Protein AF-A0A4V2MUD9-F1 (afdb_monomer_lite)

Organism: NCBI:txid2496842

Foldseek 3Di:
DPPQDPQNVVQLLVCLPDDDDVVQQVVQPFDWGDDDPPTDTQATWNDFDCDLVQLWTWTWGPNDPPDIDIHTRAADDPPDPSNCNRPVQAPVVVVVCVVVVHDDHTSRVVVVVVVD

pLDDT: mean 91.34, std 6.94, range [49.56, 98.0]

Radius of gyration: 15.69 Å; chains: 1; bounding box: 36×34×43 Å

Sequence (116 aa):
MNNISEKDRVDIARIEYDNYTKIDVQHHKPIRFGENGHKKLLGTLDKVVDDKSTGLRMYVVKTDDKHYSVLFRGSESPGKDGWQKDWLDNDVPMVDKILTGGKGVTSQLSAAAVQL

Secondary structure (DSSP, 8-state):
-----HHHHHHHHHHTTS---HHHHHTTPEEEE-STT--EEEEEEEEEEEETTTTEEEEEEE-SSS-EEEEE--PPPTTSTTHHHHIIIIIHHHHHHHHHT-----HHHHHHHHH-

Structure (mmCIF, N/CA/C/O backbone):
data_AF-A0A4V2MUD9-F1
#
_entry.id   AF-A0A4V2MUD9-F1
#
loop_
_atom_site.group_PDB
_atom_site.id
_atom_site.type_symbol
_atom_site.label_atom_id
_atom_site.label_alt_id
_atom_site.label_comp_id
_atom_site.label_asym_id
_atom_site.label_entity_id
_atom_site.label_seq_id
_atom_site.pdbx_PDB_ins_code
_atom_site.Cartn_x
_atom_site.Cartn_y
_atom_site.Cartn_z
_atom_site.occupancy
_atom_site.B_iso_or_equiv
_atom_site.auth_seq_id
_atom_site.auth_comp_id
_atom_site.auth_asym_id
_atom_site.auth_atom_id
_atom_site.pdbx_PDB_model_num
ATOM 1 N N . MET A 1 1 ? 17.289 -11.900 -1.482 1.00 49.56 1 MET A N 1
ATOM 2 C CA . MET A 1 1 ? 16.585 -10.601 -1.503 1.00 49.56 1 MET A CA 1
ATOM 3 C C . MET A 1 1 ? 17.552 -9.551 -2.018 1.00 49.56 1 MET A C 1
ATOM 5 O O . MET A 1 1 ? 18.652 -9.460 -1.485 1.00 49.56 1 MET A O 1
ATOM 9 N N . ASN A 1 2 ? 17.190 -8.832 -3.083 1.00 58.38 2 ASN A N 1
ATOM 10 C CA . ASN A 1 2 ? 17.991 -7.714 -3.590 1.00 58.38 2 ASN A CA 1
ATOM 11 C C . ASN A 1 2 ? 18.172 -6.667 -2.484 1.00 58.38 2 ASN A C 1
ATOM 13 O O . ASN A 1 2 ? 17.274 -6.479 -1.667 1.00 58.38 2 ASN A O 1
ATOM 17 N N . ASN A 1 3 ? 19.326 -6.004 -2.450 1.00 80.00 3 ASN A N 1
ATOM 18 C CA . ASN A 1 3 ? 19.596 -4.949 -1.480 1.00 80.00 3 ASN A CA 1
ATOM 19 C C . ASN A 1 3 ? 18.658 -3.756 -1.763 1.00 80.00 3 ASN A C 1
ATOM 21 O O . ASN A 1 3 ? 18.893 -2.998 -2.704 1.00 80.00 3 ASN A O 1
ATOM 25 N N . ILE A 1 4 ? 17.555 -3.654 -1.014 1.00 86.44 4 ILE A N 1
ATOM 26 C CA . ILE A 1 4 ? 16.587 -2.551 -1.093 1.00 86.44 4 ILE A CA 1
ATOM 27 C C . ILE A 1 4 ? 17.140 -1.405 -0.248 1.00 86.44 4 ILE A C 1
ATOM 29 O O . ILE A 1 4 ? 17.249 -1.531 0.971 1.00 86.44 4 ILE A O 1
ATOM 33 N N . SER A 1 5 ? 17.494 -0.296 -0.895 1.00 91.75 5 SER A N 1
ATOM 34 C CA . SER A 1 5 ? 17.928 0.923 -0.205 1.00 91.75 5 SER A CA 1
ATOM 35 C C . SER A 1 5 ? 16.753 1.680 0.420 1.00 91.75 5 SER A C 1
ATOM 37 O O . SER A 1 5 ? 15.600 1.478 0.048 1.00 91.75 5 SER A O 1
ATOM 39 N N . GLU A 1 6 ? 17.029 2.632 1.311 1.00 93.50 6 GLU A N 1
ATOM 40 C CA . GLU A 1 6 ? 15.982 3.502 1.868 1.00 93.50 6 GLU A CA 1
ATOM 41 C C . GLU A 1 6 ? 15.253 4.309 0.784 1.00 93.50 6 GLU A C 1
ATOM 43 O O . GLU A 1 6 ? 14.033 4.453 0.826 1.00 93.50 6 GLU A O 1
ATOM 48 N N . LYS A 1 7 ? 15.965 4.752 -0.261 1.00 91.94 7 LYS A N 1
ATOM 49 C CA . LYS A 1 7 ? 15.332 5.384 -1.427 1.00 91.94 7 LYS A CA 1
ATOM 50 C C . LYS A 1 7 ? 14.395 4.419 -2.155 1.00 91.94 7 LYS A C 1
ATOM 52 O O . LYS A 1 7 ? 13.299 4.820 -2.534 1.00 91.94 7 LYS A O 1
ATOM 57 N N . ASP A 1 8 ? 14.801 3.159 -2.312 1.00 93.31 8 ASP A N 1
ATOM 58 C CA . ASP A 1 8 ? 13.948 2.132 -2.914 1.00 93.31 8 ASP A CA 1
ATOM 59 C C . ASP A 1 8 ? 12.683 1.898 -2.067 1.00 93.31 8 ASP A C 1
ATOM 61 O O . ASP A 1 8 ? 11.604 1.750 -2.631 1.00 93.31 8 ASP A O 1
ATOM 65 N N . ARG A 1 9 ? 12.777 1.928 -0.727 1.00 92.88 9 ARG A N 1
ATOM 66 C CA . ARG A 1 9 ? 11.604 1.823 0.163 1.00 92.88 9 ARG A CA 1
ATOM 67 C C . ARG A 1 9 ? 10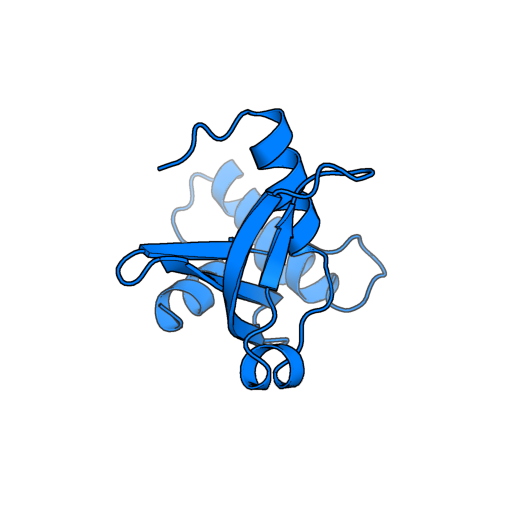.627 2.976 -0.034 1.00 92.88 9 ARG A C 1
ATOM 69 O O . ARG A 1 9 ? 9.429 2.733 -0.124 1.00 92.88 9 ARG A O 1
ATOM 76 N N . VAL A 1 10 ? 11.127 4.208 -0.145 1.00 93.62 10 VAL A N 1
ATOM 77 C CA . VAL A 1 10 ? 10.284 5.380 -0.443 1.00 93.62 10 VAL A CA 1
ATOM 78 C C . VAL A 1 10 ? 9.603 5.222 -1.802 1.00 93.62 10 VAL A C 1
ATOM 80 O O . VAL A 1 10 ? 8.415 5.509 -1.934 1.00 93.62 10 VAL A O 1
ATOM 83 N N . ASP A 1 11 ? 10.328 4.737 -2.809 1.00 94.69 11 ASP A N 1
ATOM 84 C CA . ASP A 1 11 ? 9.755 4.508 -4.135 1.00 94.69 11 ASP A CA 1
ATOM 85 C C . ASP A 1 11 ? 8.702 3.398 -4.135 1.00 94.69 11 ASP A C 1
ATOM 87 O O . ASP A 1 11 ? 7.712 3.514 -4.850 1.00 94.69 11 ASP A O 1
ATOM 91 N N . ILE A 1 12 ? 8.876 2.357 -3.317 1.00 95.06 12 ILE A N 1
ATOM 92 C CA . ILE A 1 12 ? 7.870 1.309 -3.119 1.00 95.06 12 ILE A CA 1
ATOM 93 C C . ILE A 1 12 ? 6.638 1.869 -2.396 1.00 95.06 12 ILE A C 1
ATOM 95 O O . ILE A 1 12 ? 5.526 1.621 -2.848 1.00 95.06 12 ILE A O 1
ATOM 99 N N . ALA A 1 13 ? 6.806 2.668 -1.340 1.00 94.38 13 ALA A N 1
ATOM 100 C CA . ALA A 1 13 ? 5.680 3.267 -0.616 1.00 94.38 13 ALA A CA 1
ATOM 101 C C . ALA A 1 13 ? 4.829 4.180 -1.518 1.00 94.38 13 ALA A C 1
ATOM 103 O O . ALA A 1 13 ? 3.608 4.212 -1.431 1.00 94.38 13 ALA A O 1
ATOM 104 N N . ARG A 1 14 ? 5.446 4.880 -2.476 1.00 94.00 14 ARG A N 1
ATOM 105 C CA . ARG A 1 14 ? 4.697 5.688 -3.456 1.00 94.00 14 ARG A CA 1
ATOM 106 C C . ARG A 1 14 ? 3.749 4.854 -4.325 1.00 94.00 14 ARG A C 1
ATOM 108 O O . ARG A 1 14 ? 2.694 5.357 -4.699 1.00 94.00 14 ARG A O 1
ATOM 115 N N . ILE A 1 15 ? 4.087 3.592 -4.606 1.00 95.31 15 ILE A N 1
ATOM 116 C CA . ILE A 1 15 ? 3.246 2.666 -5.387 1.00 95.31 15 ILE A CA 1
ATOM 117 C C . ILE A 1 15 ? 1.935 2.353 -4.657 1.00 95.31 15 ILE A C 1
ATOM 119 O O . ILE A 1 15 ? 0.929 2.073 -5.302 1.00 95.31 15 ILE A O 1
ATOM 123 N N . GLU A 1 16 ? 1.899 2.440 -3.325 1.00 95.12 16 GLU A N 1
ATOM 124 C CA . GLU A 1 16 ? 0.679 2.225 -2.531 1.00 95.12 16 GLU A CA 1
ATOM 125 C C . GLU A 1 16 ? -0.463 3.167 -2.954 1.00 95.12 16 GLU A C 1
ATOM 127 O O . GLU A 1 16 ? -1.639 2.826 -2.823 1.00 95.12 16 GLU A O 1
ATOM 132 N N . TYR A 1 17 ? -0.126 4.325 -3.531 1.00 93.75 17 TYR A N 1
ATOM 133 C CA . TYR A 1 17 ? -1.072 5.332 -4.010 1.00 93.75 17 TYR A CA 1
ATOM 134 C C . TYR A 1 17 ? -1.369 5.259 -5.516 1.00 93.75 17 TYR A C 1
ATOM 136 O O . TYR A 1 17 ? -2.205 6.027 -6.003 1.00 93.75 17 TYR A O 1
ATOM 144 N N . ASP A 1 18 ? -0.753 4.324 -6.248 1.00 93.81 18 ASP A N 1
ATOM 145 C CA . ASP A 1 18 ? -1.162 4.003 -7.616 1.00 93.81 18 ASP A CA 1
ATOM 146 C C . ASP A 1 18 ? -2.596 3.445 -7.629 1.00 93.81 18 ASP A C 1
ATOM 148 O O . ASP A 1 18 ? -3.164 3.082 -6.596 1.00 93.81 18 ASP A O 1
ATOM 152 N N . ASN A 1 19 ? -3.188 3.345 -8.820 1.00 93.69 19 ASN A N 1
ATOM 153 C CA . ASN A 1 19 ? -4.551 2.851 -9.018 1.00 93.69 19 ASN A CA 1
ATOM 154 C C . ASN A 1 19 ? -4.537 1.533 -9.806 1.00 93.69 19 ASN A C 1
ATOM 156 O O . ASN A 1 19 ? -4.905 1.503 -10.982 1.00 93.69 19 ASN A O 1
ATOM 160 N N . TYR A 1 20 ? -4.080 0.449 -9.173 1.00 96.38 20 TYR A N 1
ATOM 161 C CA . TYR A 1 20 ? -4.190 -0.888 -9.755 1.00 96.38 20 TYR A CA 1
ATOM 162 C C . TYR A 1 20 ? -5.597 -1.451 -9.568 1.00 96.38 20 TYR A C 1
ATOM 164 O O . TYR A 1 20 ? -6.284 -1.189 -8.583 1.00 96.38 20 TYR A O 1
ATOM 172 N N . THR A 1 21 ? -6.021 -2.260 -10.528 1.00 96.31 21 THR A N 1
ATOM 173 C CA . THR A 1 21 ? -7.373 -2.804 -10.623 1.00 96.31 21 THR A CA 1
ATOM 174 C C . THR A 1 21 ? -7.348 -4.325 -10.725 1.00 96.31 21 THR A C 1
ATOM 176 O O . THR A 1 21 ? -6.315 -4.947 -10.970 1.00 96.31 21 THR A O 1
ATOM 179 N N . LYS A 1 22 ? -8.521 -4.954 -10.612 1.00 95.50 22 LYS A N 1
ATOM 180 C CA . LYS A 1 22 ? -8.660 -6.401 -10.840 1.00 95.50 22 LYS A CA 1
ATOM 181 C C . LYS A 1 22 ? -8.281 -6.822 -12.269 1.00 95.50 22 LYS A C 1
ATOM 183 O O . LYS A 1 22 ? -7.895 -7.967 -12.467 1.00 95.50 22 LYS A O 1
ATOM 188 N N . ILE A 1 23 ? -8.359 -5.917 -13.248 1.00 96.81 23 ILE A N 1
ATOM 189 C CA . ILE A 1 23 ? -7.917 -6.185 -14.627 1.00 96.81 23 ILE A CA 1
ATOM 190 C C . ILE A 1 23 ? -6.388 -6.308 -14.674 1.00 96.81 23 ILE A C 1
ATOM 192 O O . ILE A 1 23 ? -5.856 -7.203 -15.323 1.00 96.81 23 ILE A O 1
ATOM 196 N N . ASP A 1 24 ? -5.672 -5.460 -13.931 1.00 97.75 24 ASP A N 1
ATOM 197 C CA . ASP A 1 24 ? -4.211 -5.536 -13.841 1.00 97.75 24 ASP A CA 1
ATOM 198 C C . ASP A 1 24 ? -3.740 -6.864 -13.223 1.00 97.75 24 ASP A C 1
ATOM 200 O O . ASP A 1 24 ? -2.710 -7.399 -13.636 1.00 97.75 24 ASP A O 1
ATOM 204 N N . VAL A 1 25 ? -4.514 -7.418 -12.280 1.00 97.00 25 VAL A N 1
ATOM 205 C CA . VAL A 1 25 ? -4.274 -8.752 -11.701 1.00 97.00 25 VAL A CA 1
ATOM 206 C C . VAL A 1 25 ? -4.393 -9.837 -12.772 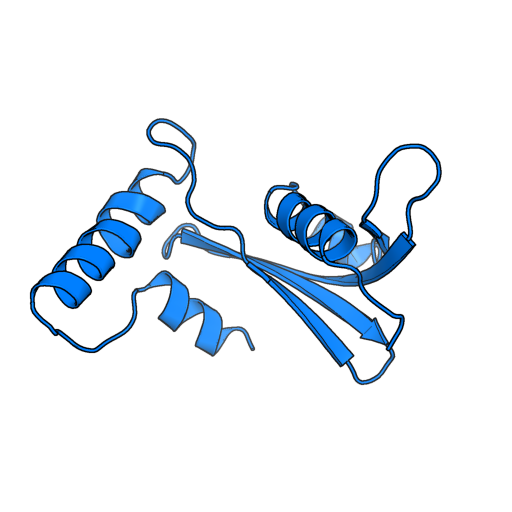1.00 97.00 25 VAL A C 1
ATOM 208 O O . VAL A 1 25 ? -3.493 -10.657 -12.916 1.00 97.00 25 VAL A O 1
ATOM 211 N N . GLN A 1 26 ? -5.464 -9.824 -13.575 1.00 96.69 26 GLN A N 1
ATOM 212 C CA . GLN A 1 26 ? -5.677 -10.820 -14.639 1.00 96.69 26 GLN A CA 1
ATOM 213 C C . GLN A 1 26 ? -4.532 -10.834 -15.662 1.00 96.69 26 GLN A C 1
ATOM 215 O O . GLN A 1 26 ? -4.173 -11.881 -16.198 1.00 96.69 26 GLN A O 1
ATOM 220 N N . HIS A 1 27 ? -3.924 -9.673 -15.904 1.00 96.88 27 HIS A N 1
ATOM 221 C CA . HIS A 1 27 ? -2.780 -9.526 -16.799 1.00 96.88 27 HIS A CA 1
ATOM 222 C C . HIS A 1 27 ? -1.419 -9.720 -16.113 1.00 96.88 27 HIS A C 1
ATOM 224 O O . HIS A 1 27 ? -0.395 -9.468 -16.746 1.00 96.88 27 HIS A O 1
ATOM 230 N N . HIS A 1 28 ? -1.382 -10.159 -14.848 1.00 94.31 28 HIS A N 1
ATOM 231 C CA . HIS A 1 28 ? -0.156 -10.362 -14.067 1.00 94.31 28 HIS A CA 1
ATOM 232 C C . HIS A 1 28 ? 0.776 -9.142 -14.115 1.00 94.31 28 HIS A C 1
ATOM 234 O O . HIS A 1 28 ? 1.985 -9.260 -14.345 1.00 94.31 28 HIS A O 1
ATOM 240 N N . LYS A 1 29 ? 0.205 -7.939 -13.963 1.00 97.56 29 LYS A N 1
ATOM 241 C CA . LYS A 1 29 ? 0.924 -6.685 -14.207 1.00 97.56 29 LYS A CA 1
ATOM 242 C C . LYS A 1 29 ? 2.232 -6.618 -13.407 1.00 97.56 29 LYS A C 1
ATOM 244 O O . LYS A 1 29 ? 2.203 -6.793 -12.186 1.00 97.56 29 LYS A O 1
ATOM 249 N N . PRO A 1 30 ? 3.375 -6.320 -14.054 1.00 97.12 30 PRO A N 1
ATOM 250 C CA . PRO A 1 30 ? 4.632 -6.145 -13.345 1.00 97.12 30 PRO A CA 1
ATOM 251 C C . PRO A 1 30 ? 4.602 -4.848 -12.533 1.00 97.12 30 PRO A C 1
ATOM 253 O O . PRO A 1 30 ? 4.410 -3.761 -13.083 1.00 97.12 30 PRO A O 1
ATOM 256 N N . ILE A 1 31 ? 4.855 -4.963 -11.234 1.00 96.94 31 ILE A N 1
ATOM 257 C CA . ILE A 1 31 ? 4.984 -3.833 -10.317 1.00 96.94 31 ILE A CA 1
ATOM 258 C C . ILE A 1 31 ? 6.450 -3.426 -10.261 1.00 96.94 31 ILE A C 1
ATOM 260 O O . ILE A 1 31 ? 7.331 -4.243 -9.978 1.00 96.94 31 ILE A O 1
ATOM 264 N N . ARG A 1 32 ? 6.729 -2.159 -10.571 1.00 95.38 32 ARG A N 1
ATOM 265 C CA . ARG A 1 32 ? 8.089 -1.623 -10.676 1.00 95.38 32 ARG A CA 1
ATOM 266 C C . ARG A 1 32 ? 8.228 -0.344 -9.866 1.00 95.38 32 ARG A C 1
ATOM 268 O O . ARG A 1 32 ? 7.350 0.507 -9.933 1.00 95.38 32 ARG A O 1
ATOM 275 N N . PHE A 1 33 ? 9.358 -0.191 -9.189 1.00 93.88 33 PHE A N 1
ATOM 276 C CA . PHE A 1 33 ? 9.702 0.981 -8.379 1.00 93.88 33 PHE A CA 1
ATOM 277 C C . PHE A 1 33 ? 10.953 1.675 -8.921 1.00 93.88 33 PHE A C 1
ATOM 279 O O . PHE A 1 33 ? 11.722 1.087 -9.686 1.00 93.88 33 PHE A O 1
ATOM 286 N N . GLY A 1 34 ? 11.148 2.931 -8.528 1.00 90.75 34 GLY A N 1
ATOM 287 C CA . GLY A 1 34 ? 12.209 3.801 -9.027 1.00 90.75 34 GLY A CA 1
ATOM 288 C C . GLY A 1 34 ? 11.724 4.788 -10.088 1.00 90.75 34 GLY A C 1
ATOM 289 O O . GLY A 1 34 ? 10.636 4.665 -10.658 1.00 90.75 34 GLY A O 1
ATOM 290 N N . GLU A 1 35 ? 12.558 5.782 -10.367 1.00 84.50 35 GLU A N 1
ATOM 291 C CA . GLU A 1 35 ? 12.277 6.863 -11.314 1.00 84.50 35 GLU A CA 1
ATOM 292 C C . GLU A 1 35 ? 13.194 6.771 -12.549 1.00 84.50 35 GLU A C 1
ATOM 294 O O . GLU A 1 35 ? 14.215 6.087 -12.529 1.00 84.50 35 GLU A O 1
ATOM 299 N 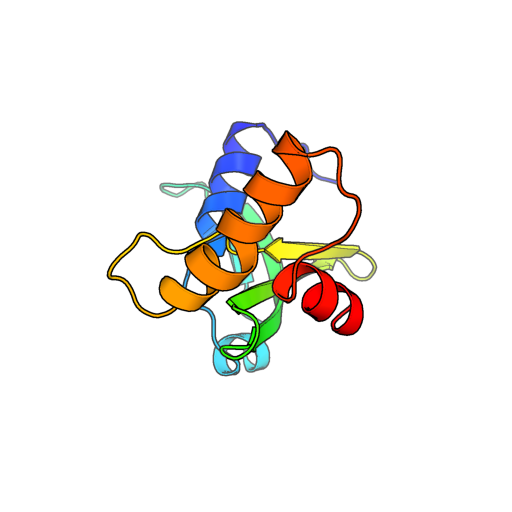N . ASN A 1 36 ? 12.805 7.456 -13.633 1.00 67.50 36 ASN A N 1
ATOM 300 C CA . ASN A 1 36 ? 13.638 7.800 -14.798 1.00 67.50 36 ASN A CA 1
ATOM 301 C C . ASN A 1 36 ? 14.578 6.697 -15.318 1.00 67.50 36 ASN A C 1
ATOM 303 O O . ASN A 1 36 ? 15.756 6.671 -14.986 1.00 67.50 36 ASN A O 1
ATOM 307 N N . GLY A 1 37 ? 14.083 5.793 -16.168 1.00 71.88 37 GLY A N 1
ATOM 308 C CA . GLY A 1 37 ? 14.909 4.765 -16.829 1.00 71.88 37 GLY A CA 1
ATOM 309 C C . GLY A 1 37 ? 15.482 3.674 -15.906 1.00 71.88 37 GLY A C 1
ATOM 310 O O . GLY A 1 37 ? 15.823 2.598 -16.387 1.00 71.88 37 GLY A O 1
ATOM 311 N N . HIS A 1 38 ? 15.499 3.884 -14.587 1.00 81.81 38 HIS A N 1
ATOM 312 C CA . HIS A 1 38 ? 16.068 2.979 -13.584 1.00 81.81 38 HIS A CA 1
ATOM 313 C C . HIS A 1 38 ? 14.995 2.217 -12.792 1.00 81.81 38 HIS A C 1
ATOM 315 O O . HIS A 1 38 ? 15.148 1.952 -11.599 1.00 81.81 38 HIS A O 1
ATOM 321 N N . LYS A 1 39 ? 13.889 1.846 -13.451 1.00 90.75 39 LYS A N 1
ATOM 322 C CA . LYS A 1 39 ? 12.794 1.108 -12.808 1.00 90.75 39 LYS A CA 1
ATOM 323 C C . LYS A 1 39 ? 13.183 -0.345 -12.523 1.00 90.75 39 LYS A C 1
ATOM 325 O O . LYS A 1 39 ? 13.348 -1.145 -13.449 1.00 90.75 39 LYS A O 1
ATOM 330 N N . LYS A 1 40 ? 13.241 -0.713 -11.246 1.00 93.06 40 LYS A N 1
ATOM 331 C CA . LYS A 1 40 ? 13.484 -2.081 -10.770 1.00 93.06 40 LYS A CA 1
ATOM 332 C C . LYS A 1 40 ? 12.163 -2.841 -10.646 1.00 93.06 40 LYS A C 1
ATOM 334 O O . LYS A 1 40 ? 11.123 -2.247 -10.376 1.00 93.06 40 LYS A O 1
ATOM 339 N N . LEU A 1 41 ? 12.191 -4.154 -10.871 1.00 94.94 41 LEU A N 1
ATOM 340 C CA . LEU A 1 41 ? 11.026 -5.021 -10.684 1.00 94.94 41 LEU A CA 1
ATOM 341 C C . LEU A 1 41 ? 10.865 -5.353 -9.195 1.00 94.94 41 LEU A C 1
ATOM 343 O O . LEU A 1 41 ? 11.808 -5.852 -8.586 1.00 94.94 41 LEU A O 1
ATOM 347 N N . LEU A 1 42 ? 9.682 -5.086 -8.634 1.00 95.31 42 LEU A N 1
ATOM 348 C CA . LEU A 1 42 ? 9.283 -5.589 -7.316 1.00 95.31 42 LEU A CA 1
ATOM 349 C C . LEU A 1 42 ? 8.734 -7.010 -7.437 1.00 95.31 42 LEU A C 1
ATOM 351 O O . LEU A 1 42 ? 9.116 -7.887 -6.673 1.00 95.31 42 LEU A O 1
ATOM 355 N N . GLY A 1 43 ? 7.851 -7.226 -8.413 1.00 96.62 43 GLY A N 1
ATOM 356 C CA . GLY A 1 43 ? 7.173 -8.497 -8.620 1.00 96.62 43 GLY A CA 1
ATOM 357 C C . GLY A 1 43 ? 5.998 -8.370 -9.581 1.00 96.62 43 GLY A C 1
ATOM 358 O O . GLY A 1 43 ? 5.937 -7.434 -10.382 1.00 96.62 43 GLY A O 1
ATOM 359 N N . THR A 1 44 ? 5.056 -9.301 -9.489 1.00 97.88 44 THR A N 1
ATOM 360 C CA . THR A 1 44 ? 3.808 -9.301 -10.272 1.00 97.88 44 THR A CA 1
ATOM 361 C C . THR A 1 44 ? 2.607 -9.127 -9.354 1.00 97.88 44 THR A C 1
ATOM 363 O O . THR A 1 44 ? 2.606 -9.621 -8.228 1.00 97.88 44 THR A O 1
ATOM 366 N N . LEU A 1 45 ? 1.613 -8.364 -9.799 1.00 98.00 45 LEU A N 1
ATOM 367 C CA . LEU A 1 45 ? 0.408 -8.103 -9.021 1.00 98.00 45 LEU A CA 1
ATOM 368 C C . LEU A 1 45 ? -0.453 -9.369 -8.926 1.00 98.00 45 LEU A C 1
ATOM 370 O O . LEU A 1 45 ? -0.880 -9.895 -9.950 1.00 98.00 45 LEU A O 1
ATOM 374 N N . ASP A 1 46 ? -0.724 -9.809 -7.701 1.00 96.88 46 ASP A N 1
ATOM 375 C CA . ASP A 1 46 ? -1.447 -11.050 -7.397 1.00 96.88 46 ASP A CA 1
ATOM 376 C C . ASP A 1 46 ? -2.865 -10.781 -6.867 1.00 96.88 46 ASP A C 1
ATOM 378 O O . ASP A 1 46 ? -3.820 -11.477 -7.207 1.00 96.88 46 ASP A O 1
ATOM 382 N N . LYS A 1 47 ? -3.045 -9.710 -6.082 1.00 96.88 47 LYS A N 1
ATOM 383 C CA . LYS A 1 47 ? -4.358 -9.321 -5.544 1.00 96.88 47 LYS A CA 1
ATOM 384 C C . LYS A 1 47 ? -4.473 -7.811 -5.386 1.00 96.88 47 LYS A C 1
ATOM 386 O O . LYS A 1 47 ? -3.525 -7.139 -4.988 1.00 96.88 47 LYS A O 1
ATOM 391 N N . VAL A 1 48 ? -5.675 -7.301 -5.640 1.00 97.19 48 VAL A N 1
ATOM 392 C CA . VAL A 1 48 ? -6.095 -5.932 -5.315 1.00 97.19 48 VAL A CA 1
ATOM 393 C C . VAL A 1 48 ? -7.268 -6.015 -4.347 1.00 97.19 48 VAL A C 1
ATOM 395 O O . VAL A 1 48 ? -8.265 -6.682 -4.638 1.00 97.19 48 VAL A O 1
ATOM 398 N N . VAL A 1 49 ? -7.157 -5.321 -3.217 1.00 96.06 49 VAL A N 1
ATOM 399 C CA . VAL A 1 49 ? -8.245 -5.128 -2.254 1.00 96.06 49 VAL A CA 1
ATOM 400 C C . VAL A 1 49 ? -8.563 -3.640 -2.197 1.00 96.06 49 VAL A C 1
ATOM 402 O O . VAL A 1 49 ? -7.667 -2.828 -1.996 1.00 96.06 49 VAL A O 1
ATOM 405 N N . ASP A 1 50 ? -9.836 -3.301 -2.377 1.00 93.81 50 ASP A N 1
ATOM 406 C CA . ASP A 1 50 ? -10.381 -1.950 -2.222 1.00 93.81 50 ASP A CA 1
ATOM 407 C C . ASP A 1 50 ? -11.742 -2.073 -1.532 1.00 93.81 50 ASP A C 1
ATOM 409 O O . ASP A 1 50 ? -12.791 -2.179 -2.171 1.00 93.81 50 ASP A O 1
ATOM 413 N N . ASP A 1 51 ? -11.701 -2.173 -0.208 1.00 92.81 51 ASP A N 1
ATOM 414 C CA . ASP A 1 51 ? -12.879 -2.281 0.637 1.00 92.81 51 ASP A CA 1
ATOM 415 C C . ASP A 1 51 ? -13.257 -0.897 1.164 1.00 92.81 51 ASP A C 1
ATOM 417 O O . ASP A 1 51 ? -12.771 -0.413 2.190 1.00 92.81 51 ASP A O 1
ATOM 421 N N . LYS A 1 52 ? -14.184 -0.262 0.447 1.00 89.50 52 LYS A N 1
ATOM 422 C CA . LYS A 1 52 ? -14.723 1.053 0.809 1.00 89.50 52 LYS A CA 1
ATOM 423 C C . LYS A 1 52 ? -15.394 1.065 2.184 1.00 89.50 52 LYS A C 1
ATOM 425 O O . LYS A 1 52 ? -15.448 2.123 2.803 1.00 89.50 52 LYS A O 1
ATOM 430 N N . SER A 1 53 ? -15.895 -0.077 2.662 1.00 90.50 53 SER A N 1
ATOM 431 C CA . SER A 1 53 ? -16.603 -0.157 3.942 1.00 90.50 53 SER A CA 1
ATOM 432 C C . SER A 1 53 ? -15.670 -0.103 5.148 1.00 90.50 53 SER A C 1
ATOM 434 O O . SER A 1 53 ? -16.120 0.239 6.235 1.00 90.50 53 SER A O 1
ATOM 436 N N . THR A 1 54 ? -14.378 -0.394 4.968 1.00 91.25 54 THR A N 1
ATOM 437 C CA . THR A 1 54 ? -13.352 -0.355 6.026 1.00 91.25 54 THR A CA 1
ATOM 438 C C . THR A 1 54 ? -12.277 0.701 5.762 1.00 91.25 54 THR A C 1
ATOM 440 O O . THR A 1 54 ? -11.609 1.136 6.701 1.00 91.25 54 THR A O 1
ATOM 443 N N . GLY A 1 55 ? -12.159 1.166 4.514 1.00 90.81 55 GLY A N 1
ATOM 444 C CA . GLY A 1 55 ? -11.095 2.058 4.042 1.00 90.81 55 GLY A CA 1
ATOM 445 C C . GLY A 1 55 ? -9.847 1.286 3.611 1.00 90.81 55 GLY A C 1
ATOM 446 O O . GLY A 1 55 ? -8.820 1.877 3.297 1.00 90.81 55 GLY A O 1
ATOM 447 N N . LEU A 1 56 ? -9.894 -0.050 3.604 1.00 94.00 56 LEU A N 1
ATOM 448 C CA . LEU A 1 56 ? -8.745 -0.871 3.247 1.00 94.00 56 LEU A CA 1
ATOM 449 C C . LEU A 1 56 ? -8.478 -0.811 1.746 1.00 94.00 56 LEU A C 1
ATOM 451 O O . LEU A 1 56 ? -9.287 -1.267 0.937 1.00 94.00 56 LEU A O 1
ATOM 455 N N . ARG A 1 57 ? -7.291 -0.325 1.388 1.00 95.00 57 ARG A N 1
ATOM 456 C CA . ARG A 1 57 ? -6.738 -0.407 0.038 1.00 95.00 57 ARG A CA 1
ATOM 457 C C . ARG A 1 57 ? -5.352 -1.027 0.109 1.00 95.00 57 ARG A C 1
ATOM 459 O O . ARG A 1 57 ? -4.468 -0.491 0.772 1.00 95.00 57 ARG A O 1
ATOM 466 N N . MET A 1 58 ? -5.169 -2.170 -0.542 1.00 96.06 58 MET A N 1
ATOM 467 C CA . MET A 1 58 ? -3.880 -2.858 -0.556 1.00 96.06 58 MET A CA 1
ATOM 468 C C . MET A 1 58 ? -3.646 -3.650 -1.837 1.00 96.06 58 MET A C 1
ATOM 470 O O . MET A 1 58 ? -4.582 -4.135 -2.482 1.00 96.06 58 MET A O 1
ATOM 474 N N . TYR A 1 59 ? -2.367 -3.832 -2.150 1.00 97.50 59 TYR A N 1
ATOM 475 C CA . TYR A 1 59 ? -1.892 -4.655 -3.253 1.00 97.50 59 TYR A CA 1
ATOM 476 C C . TYR A 1 59 ? -1.028 -5.789 -2.719 1.00 97.50 59 TYR A C 1
ATOM 478 O O . TYR A 1 59 ? -0.097 -5.556 -1.952 1.00 97.50 59 TYR A O 1
ATOM 486 N N . VAL A 1 60 ? -1.316 -7.016 -3.142 1.00 96.94 60 VAL A N 1
ATOM 487 C CA . VAL A 1 60 ? -0.448 -8.170 -2.894 1.00 96.94 60 VAL A CA 1
ATOM 488 C C . VAL A 1 60 ? 0.391 -8.383 -4.142 1.00 96.94 60 VAL A C 1
ATOM 490 O O . VAL A 1 60 ? -0.144 -8.552 -5.239 1.00 96.94 60 VAL A O 1
ATOM 493 N N . VAL A 1 61 ? 1.707 -8.334 -3.980 1.00 97.62 61 VAL A N 1
ATOM 494 C CA . VAL A 1 61 ? 2.685 -8.444 -5.060 1.00 97.62 61 VAL A CA 1
ATOM 495 C C . VAL A 1 61 ? 3.515 -9.696 -4.830 1.00 97.62 61 VAL A C 1
ATOM 497 O O . VAL A 1 61 ? 4.233 -9.788 -3.837 1.00 97.62 61 VAL A O 1
ATOM 500 N N . LYS A 1 62 ? 3.444 -10.653 -5.754 1.00 97.19 62 LYS A N 1
ATOM 501 C CA . LYS A 1 62 ? 4.289 -11.847 -5.752 1.00 97.19 62 LYS A CA 1
ATOM 502 C C . LYS A 1 62 ? 5.702 -11.459 -6.182 1.00 97.19 62 LYS A C 1
ATOM 504 O O . LYS A 1 62 ? 5.903 -11.072 -7.338 1.00 97.19 62 LYS A O 1
ATOM 509 N N . THR A 1 63 ? 6.662 -11.517 -5.263 1.00 94.81 63 THR A N 1
ATOM 510 C CA . THR A 1 63 ? 8.054 -11.098 -5.504 1.00 94.81 63 THR A CA 1
ATOM 511 C C . THR A 1 63 ? 8.931 -12.254 -5.982 1.00 94.81 63 THR A C 1
ATOM 513 O O . THR A 1 63 ? 9.845 -12.038 -6.777 1.00 94.81 63 THR A O 1
ATOM 516 N N . ASP A 1 64 ? 8.605 -13.482 -5.573 1.00 92.50 64 ASP A N 1
ATOM 517 C CA . ASP A 1 64 ? 9.081 -14.738 -6.159 1.00 92.50 64 ASP A CA 1
ATOM 518 C C . ASP A 1 64 ? 8.077 -15.875 -5.875 1.00 92.50 64 ASP A C 1
ATOM 520 O O . ASP A 1 64 ? 6.956 -15.628 -5.438 1.00 92.50 64 ASP A O 1
ATOM 524 N N . ASP A 1 65 ? 8.437 -17.133 -6.137 1.00 90.25 65 ASP A N 1
ATOM 525 C CA . ASP A 1 65 ? 7.528 -18.274 -5.958 1.00 90.25 65 ASP A CA 1
ATOM 526 C C . ASP A 1 65 ? 7.049 -18.527 -4.526 1.00 90.25 65 ASP A C 1
ATOM 528 O O . ASP A 1 65 ? 6.034 -19.200 -4.342 1.00 90.25 65 ASP A O 1
ATOM 532 N N . LYS A 1 66 ? 7.750 -18.003 -3.518 1.00 92.69 66 LYS A N 1
ATOM 533 C CA . LYS A 1 66 ? 7.458 -18.235 -2.096 1.00 92.69 66 LYS A CA 1
ATOM 534 C C . LYS A 1 66 ? 7.256 -16.951 -1.298 1.00 92.69 66 LYS A C 1
ATOM 536 O O . LYS A 1 66 ? 6.823 -17.032 -0.151 1.00 92.69 66 LYS A O 1
ATOM 541 N N . HIS A 1 67 ? 7.561 -15.792 -1.871 1.00 93.44 67 HIS A N 1
ATOM 542 C CA . HIS A 1 67 ? 7.513 -14.519 -1.171 1.00 93.44 67 HIS A CA 1
ATOM 543 C C . HIS A 1 67 ? 6.539 -13.541 -1.824 1.00 93.44 67 HIS A C 1
ATOM 545 O O . HIS A 1 67 ? 6.440 -13.416 -3.046 1.00 93.44 67 HIS A O 1
ATOM 551 N N . TYR A 1 68 ? 5.851 -12.804 -0.957 1.00 95.12 68 TYR A N 1
ATOM 552 C CA . TYR A 1 68 ? 4.929 -11.744 -1.321 1.00 95.12 68 TYR A CA 1
ATOM 553 C C . TYR A 1 68 ? 5.283 -10.474 -0.553 1.00 95.12 68 TYR A C 1
ATOM 555 O O . TYR A 1 68 ? 5.766 -10.518 0.580 1.00 95.12 68 TYR A O 1
ATOM 563 N N . SER A 1 69 ? 5.024 -9.331 -1.172 1.00 95.06 69 SER A N 1
ATOM 564 C CA . SER A 1 69 ? 5.006 -8.028 -0.520 1.00 95.06 69 SER A CA 1
ATOM 565 C C . SER A 1 69 ? 3.586 -7.494 -0.534 1.00 95.06 69 SER A C 1
ATOM 567 O O . SER A 1 69 ? 2.903 -7.557 -1.555 1.00 95.06 69 SER A O 1
ATOM 569 N N . VAL A 1 70 ? 3.151 -6.962 0.602 1.00 96.31 70 VAL A N 1
ATOM 570 C CA . VAL A 1 70 ? 1.854 -6.307 0.726 1.00 96.31 70 VAL A CA 1
ATOM 571 C C . VAL A 1 70 ? 2.089 -4.809 0.804 1.00 96.31 70 VAL A C 1
ATOM 573 O O . VAL A 1 70 ? 2.802 -4.344 1.690 1.00 96.31 70 VAL A O 1
ATOM 576 N N . LEU A 1 71 ? 1.519 -4.077 -0.146 1.00 96.25 71 LEU A N 1
ATOM 577 C CA . LEU A 1 71 ? 1.583 -2.623 -0.230 1.00 96.25 71 LEU A CA 1
ATOM 578 C C . LEU A 1 71 ? 0.272 -2.072 0.330 1.00 96.25 71 LEU A C 1
ATOM 580 O O . LEU A 1 71 ? -0.783 -2.300 -0.266 1.00 96.25 71 LEU A O 1
ATOM 584 N N . PHE A 1 72 ? 0.328 -1.402 1.479 1.00 94.00 72 PHE A N 1
ATOM 585 C CA . PHE A 1 72 ? -0.845 -0.841 2.150 1.00 94.00 72 PHE A CA 1
ATOM 586 C C . PHE A 1 72 ? -0.955 0.644 1.846 1.00 94.00 72 PHE A C 1
ATOM 588 O O . PHE A 1 72 ? -0.053 1.403 2.170 1.00 94.00 72 PHE A O 1
ATOM 595 N N . ARG A 1 73 ? -2.077 1.083 1.280 1.00 92.50 73 ARG A N 1
ATOM 596 C CA . ARG A 1 73 ? -2.318 2.513 1.100 1.00 92.50 73 ARG A CA 1
ATOM 597 C C . ARG A 1 73 ? -2.683 3.138 2.438 1.00 92.50 73 ARG A C 1
ATOM 599 O O . ARG A 1 73 ? -3.635 2.705 3.086 1.00 92.50 73 ARG A O 1
ATOM 606 N N . GLY A 1 74 ? -1.926 4.160 2.825 1.00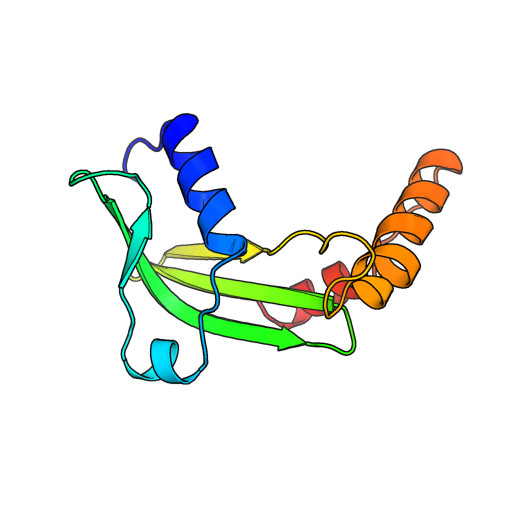 88.25 74 GLY A N 1
ATOM 607 C CA . GLY A 1 74 ? -2.280 5.020 3.948 1.00 88.25 74 GLY A CA 1
ATOM 608 C C . GLY A 1 74 ? -3.486 5.911 3.640 1.00 88.25 74 GLY A C 1
ATOM 609 O O . GLY A 1 74 ? -4.011 5.925 2.526 1.00 88.25 74 GLY A O 1
ATOM 610 N N . SER A 1 75 ? -3.895 6.692 4.633 1.00 89.56 75 SER A N 1
ATOM 611 C CA . SER A 1 75 ? -5.068 7.563 4.568 1.00 89.56 75 SER A CA 1
ATOM 612 C C . SER A 1 75 ? -5.032 8.569 3.415 1.00 89.56 75 SER A C 1
ATOM 614 O O . SER A 1 75 ? -3.997 9.178 3.116 1.00 89.56 75 SER A O 1
ATOM 616 N N . GLU A 1 76 ? -6.187 8.793 2.790 1.00 90.50 76 GLU A N 1
ATOM 617 C CA . GLU A 1 76 ? -6.396 9.891 1.849 1.00 90.50 76 GLU A CA 1
ATOM 618 C C . GLU A 1 76 ? -6.494 11.239 2.555 1.00 90.50 76 GLU A C 1
ATOM 620 O O . GLU A 1 76 ? -7.018 11.350 3.658 1.00 90.50 76 GLU A O 1
ATOM 625 N N . SER A 1 77 ? -6.040 12.306 1.897 1.00 89.31 77 SER A N 1
ATOM 626 C CA . SER A 1 77 ? -6.189 13.662 2.439 1.00 89.31 77 SER A CA 1
ATOM 627 C C . SER A 1 77 ? -7.670 14.041 2.609 1.00 89.31 77 SER A C 1
ATOM 629 O O . SER A 1 77 ? -8.483 13.677 1.751 1.00 89.31 77 SER A O 1
ATOM 631 N N . PRO A 1 78 ? -8.034 14.834 3.637 1.00 88.69 78 PRO A N 1
ATOM 632 C CA . PRO A 1 78 ? -9.400 15.313 3.802 1.00 88.69 78 PRO A CA 1
ATOM 633 C C . PRO A 1 78 ? -9.946 15.990 2.540 1.00 88.69 78 PRO A C 1
ATOM 635 O O . PRO A 1 78 ? -9.261 16.793 1.907 1.00 88.69 78 PRO A O 1
ATOM 638 N N . GLY A 1 79 ? -11.180 15.649 2.164 1.00 88.69 79 GLY A N 1
ATOM 639 C CA . GLY A 1 79 ? -11.841 16.130 0.948 1.00 88.69 79 GLY A CA 1
ATOM 640 C C . GLY A 1 79 ? -11.664 15.246 -0.296 1.00 88.69 79 GLY A C 1
ATOM 641 O O . GLY A 1 79 ? -12.301 15.531 -1.306 1.00 88.69 79 GLY A O 1
ATOM 642 N N . LYS A 1 80 ? -10.856 14.174 -0.246 1.00 90.06 80 LYS A N 1
ATOM 643 C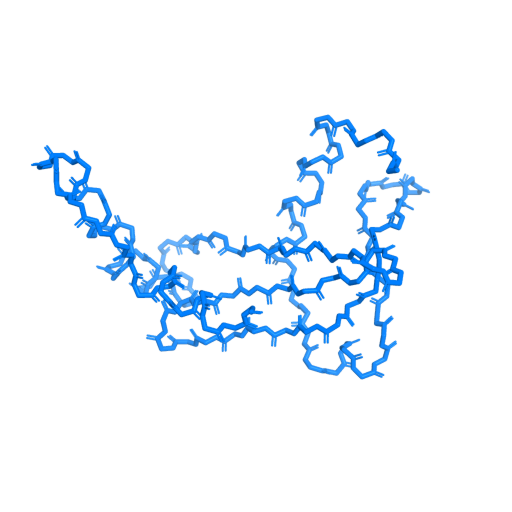 CA . LYS A 1 80 ? -10.687 13.203 -1.350 1.00 90.06 80 LYS A CA 1
ATOM 644 C C . LYS A 1 80 ? -11.509 11.927 -1.170 1.00 90.06 80 LYS A C 1
ATOM 646 O O . LYS A 1 80 ? -11.786 11.511 -0.056 1.00 90.06 80 LYS A O 1
ATOM 651 N N . ASP A 1 81 ? -11.829 11.225 -2.248 1.00 88.25 81 ASP A N 1
ATOM 652 C CA . ASP A 1 81 ? -12.653 10.010 -2.186 1.00 88.25 81 ASP A CA 1
ATOM 653 C C . ASP A 1 81 ? -12.123 8.928 -1.222 1.00 88.25 81 ASP A C 1
ATOM 655 O O . ASP A 1 81 ? -11.084 8.294 -1.441 1.00 88.25 81 ASP A O 1
ATOM 659 N N . GLY A 1 82 ? -12.913 8.650 -0.181 1.00 86.69 82 GLY A N 1
ATOM 660 C CA . GLY A 1 82 ? -12.586 7.697 0.885 1.00 86.69 82 GLY A CA 1
ATOM 661 C C . GLY A 1 82 ? -12.024 8.329 2.161 1.00 86.69 82 GLY A C 1
ATOM 662 O O . GLY A 1 82 ? -11.992 7.648 3.182 1.00 86.69 82 GLY A O 1
ATOM 663 N N . TRP A 1 83 ? -11.693 9.629 2.153 1.00 91.25 83 TRP A N 1
ATOM 664 C CA . TRP A 1 83 ? -11.047 10.307 3.285 1.00 91.25 83 TRP A CA 1
ATOM 665 C C . TRP A 1 83 ? -11.826 10.194 4.597 1.00 91.25 83 TRP A C 1
ATOM 667 O O . TRP A 1 83 ? -11.229 10.086 5.659 1.00 91.25 83 TRP A O 1
ATOM 677 N N . GLN A 1 84 ? -13.161 10.207 4.550 1.00 92.62 84 GLN A N 1
ATOM 678 C CA . GLN A 1 84 ? -13.976 10.130 5.763 1.00 92.62 84 GLN A CA 1
ATOM 679 C C . GLN A 1 84 ? -13.742 8.815 6.500 1.00 92.62 84 GLN A C 1
ATOM 681 O O . 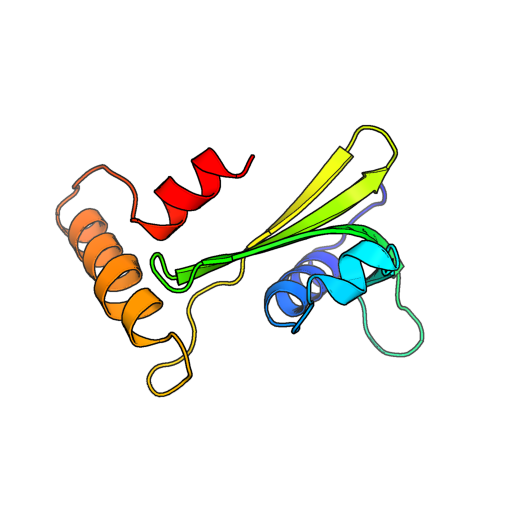GLN A 1 84 ? -13.631 8.815 7.720 1.00 92.62 84 GLN A O 1
ATOM 686 N N . LYS A 1 85 ? -13.623 7.707 5.761 1.00 92.50 85 LYS A N 1
ATOM 687 C CA . LYS A 1 85 ? -13.395 6.392 6.355 1.00 92.50 85 LYS A CA 1
ATOM 688 C C . LYS A 1 85 ? -12.003 6.298 6.964 1.00 92.50 85 LYS A C 1
ATOM 690 O O . LYS A 1 85 ? -11.853 5.767 8.059 1.00 92.50 85 LYS A O 1
ATOM 695 N N . ASP A 1 86 ? -11.013 6.841 6.266 1.00 90.62 86 ASP A N 1
ATOM 696 C CA . ASP A 1 86 ? -9.635 6.863 6.737 1.00 90.62 86 ASP A CA 1
ATOM 697 C C . ASP A 1 86 ? -9.507 7.716 8.004 1.00 90.62 86 ASP A C 1
ATOM 699 O O . ASP A 1 86 ? -9.048 7.239 9.035 1.00 90.62 86 ASP A O 1
ATOM 703 N N . TRP A 1 87 ? -10.024 8.943 7.986 1.00 91.38 87 TRP A N 1
ATOM 704 C CA . TRP A 1 87 ? -9.857 9.866 9.103 1.00 91.38 87 TRP A CA 1
ATOM 705 C C . TRP A 1 87 ? -10.792 9.583 10.277 1.00 91.38 87 TRP A C 1
ATOM 707 O O . TRP A 1 87 ? -10.330 9.470 11.409 1.00 91.38 87 TRP A O 1
ATOM 717 N N . LEU A 1 88 ? -12.103 9.493 10.041 1.00 92.31 88 LEU A N 1
ATOM 718 C CA . LEU A 1 88 ? -13.091 9.450 11.127 1.00 92.31 88 LEU A CA 1
ATOM 719 C C . LEU A 1 88 ? -13.131 8.091 11.821 1.00 92.31 88 LEU A C 1
ATOM 721 O O . LEU A 1 88 ? -13.344 8.030 13.030 1.00 92.31 88 LEU A O 1
ATOM 725 N N . ASP A 1 89 ? -12.883 7.017 11.074 1.00 90.19 89 ASP A N 1
ATOM 726 C CA . ASP A 1 89 ? -13.079 5.664 11.587 1.00 90.19 89 ASP A CA 1
ATOM 727 C C . ASP A 1 89 ? -11.771 4.897 11.814 1.00 90.19 89 ASP A C 1
ATOM 729 O O . ASP A 1 89 ? -11.781 3.880 12.517 1.00 90.19 89 ASP A O 1
ATOM 733 N N . ASN A 1 90 ? -10.656 5.341 11.220 1.00 90.69 90 ASN A N 1
ATOM 734 C CA . ASN A 1 90 ? -9.350 4.720 11.422 1.00 90.69 90 ASN A CA 1
ATOM 735 C C . ASN A 1 90 ? -8.399 5.657 12.190 1.00 90.69 90 ASN A C 1
ATOM 737 O O . ASN A 1 90 ? -8.017 5.322 13.313 1.00 90.69 90 ASN A O 1
ATOM 741 N N . ASP A 1 91 ? -8.072 6.836 11.662 1.00 91.12 91 ASP A N 1
ATOM 742 C CA . ASP A 1 91 ? -7.025 7.690 12.240 1.00 91.12 91 ASP A CA 1
ATOM 743 C C . ASP A 1 91 ? -7.435 8.327 13.571 1.00 91.12 91 ASP A C 1
ATOM 745 O O . ASP A 1 91 ? -6.719 8.190 14.563 1.00 91.12 91 ASP A O 1
ATOM 749 N N . VAL A 1 92 ? -8.602 8.977 13.640 1.00 91.75 92 VAL A N 1
ATOM 750 C CA . VAL A 1 92 ? -9.083 9.637 14.866 1.00 91.75 92 VAL A CA 1
ATOM 751 C C . VAL A 1 92 ? -9.239 8.641 16.026 1.00 91.75 92 VAL A C 1
ATOM 753 O O . VAL A 1 92 ? -8.692 8.906 17.100 1.00 91.75 92 VAL A O 1
ATOM 756 N N . PRO A 1 93 ? -9.884 7.468 15.851 1.00 90.50 93 PRO A N 1
ATOM 757 C CA . PRO A 1 93 ? -9.973 6.476 16.919 1.00 90.50 93 PRO A CA 1
ATOM 758 C C . PRO A 1 93 ? -8.615 5.891 17.315 1.00 90.50 93 PRO A C 1
ATOM 760 O O . PRO A 1 93 ? -8.428 5.510 18.470 1.00 90.50 93 PRO A O 1
ATOM 763 N N . MET A 1 94 ? -7.663 5.789 16.382 1.00 91.75 94 MET A N 1
ATOM 764 C CA . MET A 1 94 ? -6.308 5.343 16.710 1.00 91.75 94 MET A CA 1
ATOM 765 C C . MET A 1 94 ? -5.570 6.391 17.550 1.00 91.75 94 MET A C 1
ATOM 767 O O . MET A 1 94 ? -4.944 6.033 18.546 1.00 91.75 94 MET A O 1
ATOM 771 N N . VAL A 1 95 ? -5.686 7.678 17.206 1.00 91.69 95 VAL A N 1
ATOM 772 C CA . VAL A 1 95 ? -5.121 8.779 18.002 1.00 91.69 95 VAL A CA 1
ATOM 773 C C . VAL A 1 95 ? -5.696 8.780 19.418 1.00 91.69 95 VAL A C 1
ATOM 775 O O . VAL A 1 95 ? -4.927 8.834 20.376 1.00 91.69 95 VAL A O 1
ATOM 778 N N . ASP A 1 96 ? -7.015 8.652 19.573 1.00 91.25 96 ASP A N 1
ATOM 779 C CA . ASP A 1 96 ? -7.658 8.589 20.892 1.00 91.25 96 ASP A CA 1
ATOM 780 C C . ASP A 1 96 ? -7.136 7.411 21.735 1.00 91.25 96 ASP A C 1
ATOM 782 O O . ASP A 1 96 ? -6.744 7.586 22.890 1.00 91.25 96 ASP A O 1
ATOM 786 N N . LYS A 1 97 ? -7.012 6.217 21.137 1.00 91.00 97 LYS A N 1
ATOM 787 C CA . LYS A 1 97 ? -6.419 5.043 21.802 1.00 91.00 97 LYS A CA 1
ATOM 788 C C . LYS A 1 97 ? -4.974 5.290 22.231 1.00 91.00 97 LYS A C 1
ATOM 790 O O . LYS A 1 97 ? -4.613 4.943 23.351 1.00 91.00 97 LYS A O 1
ATOM 795 N N . ILE A 1 98 ? -4.153 5.908 21.382 1.00 89.38 98 ILE A N 1
ATOM 796 C CA . ILE A 1 98 ? -2.758 6.227 21.721 1.00 89.38 98 ILE A CA 1
ATOM 797 C C . ILE A 1 98 ? -2.701 7.184 22.917 1.00 89.38 98 ILE A C 1
ATOM 799 O O . ILE A 1 98 ? -1.953 6.934 23.861 1.00 89.38 98 ILE A O 1
ATOM 803 N N . LEU A 1 99 ? -3.507 8.249 22.903 1.00 93.94 99 LEU A N 1
ATOM 804 C CA . LEU A 1 99 ? -3.519 9.262 23.963 1.00 93.94 99 LEU A CA 1
ATOM 805 C C . LEU A 1 99 ? -4.043 8.721 25.298 1.00 93.94 99 LEU A C 1
ATOM 807 O O . LEU A 1 99 ? -3.568 9.123 26.357 1.00 93.94 99 LEU A O 1
ATOM 811 N N . THR A 1 100 ? -5.001 7.799 25.253 1.00 94.38 100 THR A N 1
ATOM 812 C CA . THR A 1 100 ? -5.620 7.200 26.446 1.00 94.38 100 THR A CA 1
ATOM 813 C C . THR A 1 100 ? -4.914 5.929 26.928 1.00 94.38 100 THR A C 1
ATOM 815 O O . THR A 1 100 ? -5.282 5.375 27.964 1.00 94.38 100 THR A O 1
ATOM 818 N N . GLY A 1 101 ? -3.905 5.439 26.197 1.00 91.94 101 GLY A N 1
ATOM 819 C CA . GLY A 1 101 ? -3.265 4.144 26.458 1.00 91.94 101 GLY A CA 1
ATOM 820 C C . GLY A 1 101 ? -4.157 2.934 26.135 1.00 91.94 101 GLY A C 1
ATOM 821 O O . GLY A 1 101 ? -3.874 1.814 26.571 1.00 91.94 101 GLY A O 1
ATOM 822 N N . GLY A 1 102 ? -5.241 3.146 25.386 1.00 89.81 102 GLY A N 1
ATOM 823 C CA . GLY A 1 102 ? -6.135 2.106 24.899 1.00 89.81 102 GLY A CA 1
ATOM 824 C C . GLY A 1 102 ? -5.434 1.140 23.939 1.00 89.81 102 GLY A C 1
ATOM 825 O O . GLY A 1 102 ? -4.613 1.525 23.109 1.00 89.81 102 GLY A O 1
ATOM 826 N N . LYS A 1 103 ? -5.781 -0.148 24.030 1.00 87.56 103 LYS A N 1
ATOM 827 C CA . LYS A 1 103 ? -5.293 -1.198 23.122 1.00 87.56 103 LYS A CA 1
ATOM 828 C C . LYS A 1 103 ? -6.368 -1.562 22.101 1.00 87.56 103 LYS A C 1
ATOM 830 O O . LYS A 1 103 ? -7.554 -1.563 22.416 1.00 87.56 103 LYS A O 1
ATOM 835 N N . GLY A 1 104 ? -5.952 -1.934 20.894 1.00 85.81 104 GLY A N 1
ATOM 836 C CA . GLY A 1 104 ? -6.834 -2.470 19.857 1.00 85.81 104 GLY A CA 1
ATOM 837 C C . GLY A 1 104 ? -6.488 -1.952 18.468 1.00 85.81 104 GLY A C 1
ATOM 838 O O . GLY A 1 104 ? -5.644 -1.076 18.312 1.00 85.81 104 GLY A O 1
ATOM 839 N N . VAL A 1 105 ? -7.169 -2.486 17.458 1.00 86.25 105 VAL A N 1
ATOM 840 C CA . VAL A 1 105 ? -6.953 -2.138 16.046 1.00 86.25 105 VAL A CA 1
ATOM 841 C C . VAL A 1 105 ? -8.123 -1.327 15.490 1.00 86.25 105 VAL A C 1
ATOM 843 O O . VAL A 1 105 ? -9.181 -1.229 16.118 1.00 86.25 105 VAL A O 1
ATOM 846 N N . THR A 1 106 ? -7.916 -0.691 14.341 1.00 88.69 106 THR A N 1
ATOM 847 C CA . THR A 1 106 ? -8.973 -0.043 13.555 1.00 88.69 106 THR A CA 1
ATOM 848 C C . THR A 1 106 ? -9.668 -1.059 12.652 1.00 88.69 106 THR A C 1
ATOM 850 O O . THR A 1 106 ? -9.180 -2.177 12.462 1.00 88.69 106 THR A O 1
ATOM 853 N N . SER A 1 107 ? -10.804 -0.671 12.068 1.00 86.94 107 SER A N 1
ATOM 854 C CA . SER A 1 107 ? -11.542 -1.540 11.140 1.00 86.94 107 SER A CA 1
ATOM 855 C C . SER A 1 107 ? -10.703 -1.904 9.914 1.00 86.94 107 SER A C 1
ATOM 857 O O . SER A 1 107 ? -10.730 -3.050 9.480 1.00 86.94 107 SER A O 1
ATOM 859 N N . GLN A 1 108 ? -9.905 -0.963 9.398 1.00 89.81 108 GLN A N 1
ATOM 860 C CA . GLN A 1 108 ? -8.995 -1.202 8.276 1.00 89.81 108 GLN A CA 1
ATOM 861 C C . GLN A 1 108 ? -7.945 -2.276 8.592 1.00 89.81 108 GLN A C 1
ATOM 863 O O . GLN A 1 108 ? -7.787 -3.228 7.828 1.00 89.81 108 GLN A O 1
ATOM 868 N N . LEU A 1 109 ? -7.262 -2.167 9.738 1.00 88.00 109 LEU A N 1
ATOM 869 C CA . LEU A 1 109 ? -6.262 -3.155 10.156 1.00 88.00 109 LEU A CA 1
ATOM 870 C C . LEU A 1 109 ? -6.896 -4.521 10.458 1.00 88.00 109 LEU A C 1
ATOM 872 O O . LEU A 1 109 ? -6.325 -5.554 10.113 1.00 88.00 109 LEU A O 1
ATOM 876 N N . SER A 1 110 ? -8.096 -4.544 11.048 1.00 91.25 110 SER A N 1
ATOM 877 C CA . SER A 1 110 ? -8.844 -5.790 11.254 1.00 91.25 110 SER A CA 1
ATOM 878 C C . SER A 1 110 ? -9.239 -6.445 9.929 1.00 91.25 110 SER A C 1
ATOM 880 O O . SER A 1 110 ? -9.168 -7.664 9.810 1.00 91.25 110 SER A O 1
ATOM 882 N N . ALA A 1 111 ? -9.648 -5.657 8.933 1.00 91.56 111 ALA A N 1
ATOM 883 C CA . ALA A 1 111 ? -10.020 -6.166 7.618 1.00 91.56 111 ALA A CA 1
ATOM 884 C C . ALA A 1 111 ? -8.806 -6.723 6.868 1.00 91.56 111 ALA A C 1
ATOM 886 O O . ALA A 1 111 ? -8.907 -7.776 6.241 1.00 91.56 111 ALA A O 1
ATOM 887 N N . ALA A 1 112 ? -7.648 -6.066 6.983 1.00 90.06 112 ALA A N 1
ATOM 888 C CA . ALA A 1 112 ? -6.399 -6.526 6.381 1.00 90.06 112 ALA A CA 1
ATOM 889 C C . ALA A 1 112 ? -6.005 -7.925 6.872 1.00 90.06 112 ALA A C 1
ATOM 891 O O . ALA A 1 112 ? -5.628 -8.772 6.066 1.00 90.06 112 ALA A O 1
ATOM 892 N N . ALA A 1 113 ? -6.164 -8.188 8.172 1.00 89.56 113 ALA A N 1
ATOM 893 C CA . ALA A 1 113 ? -5.846 -9.481 8.777 1.00 89.56 113 ALA A CA 1
ATOM 894 C C . ALA A 1 113 ? -6.709 -10.646 8.257 1.00 89.56 113 ALA A C 1
ATOM 896 O O . ALA A 1 113 ? -6.302 -11.792 8.378 1.00 89.56 113 ALA A O 1
ATOM 897 N N . VAL A 1 114 ? -7.885 -10.372 7.681 1.00 90.94 114 VAL A N 1
ATOM 898 C CA . VAL A 1 114 ? -8.766 -11.395 7.082 1.00 90.94 114 VAL A CA 1
ATOM 899 C C . VAL A 1 114 ? -8.408 -11.666 5.613 1.00 90.94 114 VAL A C 1
ATOM 901 O O . VAL A 1 114 ? -8.835 -12.664 5.037 1.00 90.94 114 VAL A O 1
ATOM 904 N N . GLN A 1 115 ? -7.652 -10.771 4.969 1.00 87.25 115 GLN A N 1
ATOM 905 C CA . GLN A 1 115 ? -7.326 -10.863 3.541 1.00 87.25 115 GLN A CA 1
ATOM 906 C C . GLN A 1 115 ? -6.061 -11.669 3.230 1.00 87.25 115 GLN A C 1
ATOM 908 O O . GLN A 1 115 ? -5.852 -11.972 2.046 1.00 87.25 115 GLN A O 1
ATOM 913 N N . LEU A 1 116 ? -5.242 -11.940 4.249 1.00 75.75 116 LEU A N 1
ATOM 914 C CA . LEU A 1 116 ? -3.944 -12.620 4.206 1.00 75.75 116 LEU A CA 1
ATOM 915 C C . LEU A 1 116 ? -4.040 -13.976 4.906 1.00 75.75 116 LEU A C 1
ATOM 917 O O . LEU A 1 116 ? -3.395 -14.919 4.402 1.00 75.75 116 LEU A O 1
#